Protein AF-A0AAE0B317-F1 (afdb_monomer_lite)

Structure (mmCIF, N/CA/C/O backbone):
data_AF-A0AAE0B317-F1
#
_entry.id   AF-A0AAE0B317-F1
#
loop_
_atom_site.group_PDB
_atom_site.id
_atom_site.type_symbol
_atom_site.label_atom_id
_atom_site.label_alt_id
_atom_site.label_comp_id
_atom_site.label_asym_id
_atom_site.label_entity_id
_atom_site.label_seq_id
_atom_site.pdbx_PDB_ins_code
_atom_site.Cartn_x
_atom_site.Cartn_y
_atom_site.Cartn_z
_atom_site.occupancy
_atom_site.B_iso_or_equiv
_atom_site.auth_seq_id
_atom_site.auth_comp_id
_atom_site.auth_asym_id
_atom_site.auth_atom_id
_atom_site.pdbx_PDB_model_num
ATOM 1 N N . MET A 1 1 ? 8.797 -12.476 32.380 1.00 43.47 1 MET A N 1
ATOM 2 C CA . MET A 1 1 ? 8.068 -12.717 31.115 1.00 43.47 1 MET A CA 1
ATOM 3 C C . MET A 1 1 ? 8.678 -11.796 30.076 1.00 43.47 1 MET A C 1
ATOM 5 O O . MET A 1 1 ? 8.791 -10.610 30.349 1.00 43.47 1 MET A O 1
ATOM 9 N N . MET A 1 2 ? 9.198 -12.345 28.980 1.00 40.31 2 MET A N 1
ATOM 10 C CA . MET A 1 2 ? 9.954 -11.589 27.979 1.00 40.31 2 MET A CA 1
ATOM 11 C C . MET A 1 2 ? 9.023 -10.605 27.261 1.00 40.31 2 MET A C 1
ATOM 13 O O . MET A 1 2 ? 8.096 -11.032 26.577 1.00 40.31 2 MET A O 1
ATOM 17 N N . MET A 1 3 ? 9.267 -9.298 27.403 1.00 43.47 3 MET A N 1
ATOM 18 C CA . MET A 1 3 ? 8.754 -8.316 26.452 1.00 43.47 3 MET A CA 1
ATOM 19 C C . MET A 1 3 ? 9.455 -8.592 25.124 1.00 43.47 3 MET A C 1
ATOM 21 O O . MET A 1 3 ? 10.603 -8.196 24.924 1.00 43.47 3 MET A O 1
ATOM 25 N N . ALA A 1 4 ? 8.794 -9.344 24.245 1.00 44.25 4 ALA A N 1
ATOM 26 C CA . ALA A 1 4 ? 9.234 -9.477 22.871 1.00 44.25 4 ALA A CA 1
ATOM 27 C C . ALA A 1 4 ? 9.327 -8.063 22.298 1.00 44.25 4 ALA A C 1
ATOM 29 O O . ALA A 1 4 ? 8.331 -7.342 22.220 1.00 44.25 4 ALA A O 1
ATOM 30 N N . GLN A 1 5 ? 10.551 -7.657 21.975 1.00 47.19 5 GLN A N 1
ATOM 31 C CA . GLN A 1 5 ? 10.831 -6.435 21.251 1.00 47.19 5 GLN A CA 1
ATOM 32 C C . GLN A 1 5 ? 10.065 -6.514 19.934 1.00 47.19 5 GLN A C 1
ATOM 34 O O . GLN A 1 5 ? 10.486 -7.197 19.001 1.00 47.19 5 GLN A O 1
ATOM 39 N N . ASN A 1 6 ? 8.898 -5.876 19.868 1.00 44.56 6 ASN A N 1
ATOM 40 C CA . ASN A 1 6 ? 8.164 -5.753 18.623 1.00 44.56 6 ASN A CA 1
ATOM 41 C C . ASN A 1 6 ? 8.876 -4.672 17.814 1.00 44.56 6 ASN A C 1
ATOM 43 O O . ASN A 1 6 ? 8.479 -3.510 17.820 1.00 44.56 6 ASN A O 1
ATOM 47 N N . SER A 1 7 ? 9.999 -5.069 17.211 1.00 46.50 7 SER A N 1
ATOM 48 C CA . SER A 1 7 ? 10.659 -4.336 16.142 1.00 46.50 7 SER A CA 1
ATOM 49 C C . SER A 1 7 ? 9.568 -3.825 15.217 1.00 46.50 7 SER A C 1
ATOM 51 O O . SER A 1 7 ? 8.778 -4.622 14.711 1.00 46.50 7 SER A O 1
ATOM 53 N N . GLU A 1 8 ? 9.491 -2.501 15.100 1.00 49.91 8 GLU A N 1
ATOM 54 C CA . GLU A 1 8 ? 8.614 -1.744 14.217 1.00 49.91 8 GLU A CA 1
ATOM 55 C C . GLU A 1 8 ? 8.349 -2.530 12.935 1.00 49.91 8 GLU A C 1
ATOM 57 O O . GLU A 1 8 ? 9.180 -2.611 12.021 1.00 49.91 8 GLU A O 1
ATOM 62 N N . ASN A 1 9 ? 7.203 -3.211 12.943 1.00 48.88 9 ASN A N 1
ATOM 63 C CA . ASN A 1 9 ? 6.886 -4.252 11.992 1.00 48.88 9 ASN A CA 1
ATOM 64 C C . ASN A 1 9 ? 6.818 -3.601 10.608 1.00 48.88 9 ASN A C 1
ATOM 6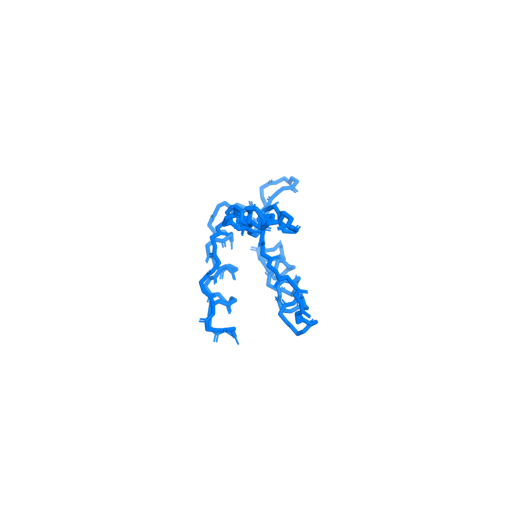6 O O . ASN A 1 9 ? 5.852 -2.931 10.249 1.00 48.88 9 ASN A O 1
ATOM 70 N N . ASN A 1 10 ? 7.886 -3.776 9.829 1.00 55.41 10 ASN A N 1
ATOM 71 C CA . ASN A 1 10 ? 8.018 -3.300 8.452 1.00 55.41 10 ASN A CA 1
ATOM 72 C C . ASN A 1 10 ? 7.043 -4.024 7.495 1.00 55.41 10 ASN A C 1
ATOM 74 O O . ASN A 1 10 ? 7.158 -3.864 6.281 1.00 55.41 10 ASN A O 1
ATOM 78 N N . ARG A 1 11 ? 6.101 -4.825 8.014 1.00 58.47 11 ARG A N 1
ATOM 79 C CA . ARG A 1 11 ? 5.049 -5.512 7.263 1.00 58.47 11 ARG A CA 1
ATOM 80 C C . ARG A 1 11 ? 3.730 -4.775 7.455 1.00 58.47 11 ARG A C 1
ATOM 82 O O . ARG A 1 11 ? 3.394 -4.351 8.562 1.00 58.47 11 ARG A O 1
ATOM 89 N N . ALA A 1 12 ? 2.982 -4.604 6.371 1.00 63.94 12 ALA A N 1
ATOM 90 C CA . ALA A 1 12 ? 1.624 -4.094 6.464 1.00 63.94 12 ALA A CA 1
ATOM 91 C C . ALA A 1 12 ? 0.771 -5.092 7.268 1.00 63.94 12 ALA A C 1
ATOM 93 O O . ALA A 1 12 ? 0.632 -6.251 6.890 1.00 63.94 12 ALA A O 1
ATOM 94 N N . ASN A 1 13 ? 0.208 -4.656 8.397 1.00 64.69 13 ASN A N 1
ATOM 95 C CA . ASN A 1 13 ? -0.762 -5.464 9.132 1.00 64.69 13 ASN A CA 1
ATOM 96 C C . ASN A 1 13 ? -2.101 -5.433 8.382 1.00 64.69 13 ASN A C 1
ATOM 98 O O . ASN A 1 13 ? -2.914 -4.530 8.581 1.00 64.69 13 ASN A O 1
ATOM 102 N N . TRP A 1 14 ? -2.329 -6.432 7.529 1.00 70.56 14 TRP A N 1
ATOM 103 C CA . TRP A 1 14 ? -3.596 -6.677 6.828 1.00 70.56 14 TRP A CA 1
ATOM 104 C C . TRP A 1 14 ? -4.639 -7.342 7.739 1.00 70.56 14 TRP A C 1
ATOM 106 O O . TRP A 1 14 ? -5.247 -8.347 7.376 1.00 70.56 14 TRP A O 1
ATOM 116 N N . THR A 1 15 ? -4.817 -6.829 8.957 1.00 70.12 15 THR A N 1
ATOM 117 C CA . THR A 1 15 ? -5.774 -7.394 9.925 1.00 70.12 15 THR A CA 1
ATOM 118 C C . THR A 1 15 ? -7.222 -7.163 9.514 1.00 70.12 15 THR A C 1
ATOM 120 O O . THR A 1 15 ? -8.106 -7.889 9.952 1.00 70.12 15 THR A O 1
ATOM 123 N N . ASP A 1 16 ? -7.461 -6.156 8.676 1.00 77.12 16 ASP A N 1
ATOM 124 C CA . ASP A 1 16 ? -8.785 -5.824 8.182 1.00 77.12 16 ASP A CA 1
ATOM 125 C C . ASP A 1 16 ? -8.993 -6.386 6.758 1.00 77.12 16 ASP A C 1
ATOM 127 O O . ASP A 1 16 ? -8.215 -6.075 5.842 1.00 77.12 16 ASP A O 1
ATOM 131 N N . PRO A 1 17 ? -10.024 -7.220 6.541 1.00 80.12 17 PRO A N 1
ATOM 132 C CA . PRO A 1 17 ? -10.289 -7.831 5.243 1.00 80.12 17 PRO A CA 1
ATOM 133 C C . PRO A 1 17 ? -10.691 -6.811 4.169 1.00 80.12 17 PRO A C 1
ATOM 135 O O . PRO A 1 17 ? -10.448 -7.061 2.987 1.00 80.12 17 PRO A O 1
ATOM 138 N N . ILE A 1 18 ? -11.246 -5.655 4.548 1.00 80.56 18 ILE A N 1
ATOM 139 C CA . ILE A 1 18 ? -11.584 -4.568 3.623 1.00 80.56 18 ILE A CA 1
ATOM 140 C C . ILE A 1 18 ? -10.292 -3.943 3.102 1.00 80.56 18 ILE A C 1
ATOM 142 O O . ILE A 1 18 ? -10.144 -3.765 1.895 1.00 80.56 18 ILE A O 1
ATOM 146 N N . TYR A 1 19 ? -9.312 -3.691 3.973 1.00 80.81 19 TYR A N 1
ATOM 147 C CA . TYR A 1 19 ? -8.018 -3.133 3.555 1.00 80.81 19 TYR A CA 1
ATOM 148 C C . TYR A 1 19 ? -7.259 -4.089 2.639 1.00 80.81 19 TYR A C 1
ATOM 150 O O . TYR A 1 19 ? -6.690 -3.662 1.635 1.00 80.81 19 TYR A O 1
ATOM 158 N N . ARG A 1 20 ? -7.299 -5.392 2.943 1.00 82.06 20 ARG A N 1
ATOM 159 C CA . ARG A 1 20 ? -6.688 -6.421 2.096 1.00 82.06 20 ARG A CA 1
ATOM 160 C C . ARG A 1 20 ? -7.353 -6.501 0.723 1.00 82.06 20 ARG A C 1
ATOM 162 O O . ARG A 1 20 ? -6.649 -6.580 -0.280 1.00 82.06 20 ARG A O 1
ATOM 169 N N . LYS A 1 21 ? -8.687 -6.474 0.668 1.00 85.56 21 LYS A N 1
ATOM 170 C CA . LYS A 1 21 ? -9.426 -6.499 -0.599 1.00 85.56 21 LYS A CA 1
ATOM 171 C C . LYS A 1 21 ? -9.114 -5.260 -1.436 1.00 85.56 21 LYS A C 1
ATOM 173 O O . LYS A 1 21 ? -8.679 -5.406 -2.570 1.00 85.56 21 LYS A O 1
ATOM 178 N N . SER A 1 22 ? -9.214 -4.070 -0.843 1.00 85.88 22 SER A N 1
ATOM 179 C CA . SER A 1 22 ? -8.889 -2.808 -1.515 1.00 85.88 22 SER A CA 1
ATOM 180 C C . SER A 1 22 ? -7.447 -2.766 -2.021 1.00 85.88 22 SER A C 1
ATOM 182 O O . SER A 1 22 ? -7.201 -2.283 -3.120 1.00 85.88 22 SER A O 1
ATOM 184 N N . PHE A 1 23 ? -6.486 -3.305 -1.264 1.00 84.56 23 PHE A N 1
ATOM 185 C CA . PHE A 1 23 ? -5.103 -3.419 -1.727 1.00 84.56 23 PHE A CA 1
ATOM 186 C C . PHE A 1 23 ? -4.974 -4.295 -2.977 1.00 84.56 23 PHE A C 1
ATOM 188 O O . PHE A 1 23 ? -4.287 -3.909 -3.922 1.00 84.56 23 PHE A O 1
ATOM 195 N N . ILE A 1 24 ? -5.637 -5.455 -2.996 1.00 86.88 24 ILE A N 1
ATOM 196 C CA . ILE A 1 24 ? -5.627 -6.366 -4.147 1.00 86.88 24 ILE A CA 1
ATOM 197 C C . ILE A 1 24 ? -6.307 -5.708 -5.353 1.00 86.88 24 ILE A C 1
ATOM 199 O O . ILE A 1 24 ? -5.741 -5.743 -6.442 1.00 86.88 24 ILE A O 1
ATOM 203 N N . ASP A 1 25 ? -7.462 -5.067 -5.161 1.00 89.25 25 ASP A N 1
ATOM 204 C CA . ASP A 1 25 ? -8.169 -4.315 -6.206 1.00 89.25 25 ASP A CA 1
ATOM 205 C C . ASP A 1 25 ? -7.281 -3.212 -6.807 1.00 89.25 25 ASP A C 1
ATOM 207 O O . ASP A 1 25 ? -7.136 -3.133 -8.026 1.00 89.25 25 ASP A O 1
ATOM 211 N N . LEU A 1 26 ? -6.595 -2.422 -5.971 1.00 87.19 26 LEU A N 1
ATOM 212 C CA . LEU A 1 26 ? -5.655 -1.389 -6.427 1.00 87.19 26 LEU A CA 1
ATOM 213 C C . LEU A 1 26 ? -4.454 -1.989 -7.176 1.00 87.19 26 LEU A C 1
ATOM 215 O O . LEU A 1 26 ? -4.037 -1.455 -8.203 1.00 87.19 26 LEU A O 1
ATOM 219 N N . CYS A 1 27 ? -3.912 -3.119 -6.709 1.00 85.50 27 CYS A N 1
ATOM 220 C CA . CYS A 1 27 ? -2.849 -3.830 -7.422 1.00 85.50 27 CYS A CA 1
ATOM 221 C C . CYS A 1 27 ? -3.320 -4.310 -8.801 1.00 85.50 27 CYS A C 1
ATOM 223 O O . CYS A 1 27 ? -2.604 -4.142 -9.787 1.00 85.50 27 CYS A O 1
ATOM 225 N N . LEU A 1 28 ? -4.518 -4.893 -8.881 1.00 86.38 28 LEU A N 1
ATOM 226 C CA . LEU A 1 28 ? -5.112 -5.365 -10.131 1.00 86.38 28 LEU A CA 1
ATOM 227 C C . LEU A 1 28 ? -5.399 -4.209 -11.089 1.00 86.38 28 LEU A C 1
ATOM 229 O O . LEU A 1 28 ? -5.124 -4.333 -12.281 1.00 86.38 28 LEU A O 1
ATOM 233 N N . GLN A 1 29 ? -5.886 -3.079 -10.579 1.00 87.31 29 GLN A N 1
ATOM 234 C CA . GLN A 1 29 ? -6.132 -1.878 -11.370 1.00 87.31 29 GLN A CA 1
ATOM 235 C C . GLN A 1 29 ? -4.839 -1.336 -11.988 1.00 87.31 29 GLN A C 1
ATOM 237 O O . GLN A 1 29 ? -4.809 -1.050 -13.183 1.00 87.31 29 GLN A O 1
ATOM 242 N N . GLU A 1 30 ? -3.752 -1.248 -11.219 1.00 84.75 30 GLU A N 1
ATOM 243 C CA . GLU A 1 30 ? -2.460 -0.791 -11.743 1.00 84.75 30 GLU A CA 1
ATOM 244 C C . GLU A 1 30 ? -1.843 -1.792 -12.734 1.00 84.75 30 GLU A C 1
ATOM 246 O O . GLU A 1 30 ? -1.243 -1.382 -13.731 1.00 84.75 30 GLU A O 1
ATOM 251 N N . VAL A 1 31 ? -2.034 -3.102 -12.517 1.00 83.19 31 VAL A N 1
ATOM 252 C CA . VAL A 1 31 ? -1.664 -4.138 -13.497 1.00 83.19 31 VAL A CA 1
ATOM 253 C C . VAL A 1 31 ? -2.450 -3.964 -14.798 1.00 83.19 31 VAL A C 1
ATOM 255 O O . VAL A 1 31 ? -1.853 -4.005 -15.873 1.00 83.19 31 VAL A O 1
ATOM 258 N N . ASN A 1 32 ? -3.765 -3.756 -14.709 1.00 82.06 32 ASN A N 1
ATOM 259 C CA . ASN A 1 32 ? -4.645 -3.610 -15.867 1.00 82.06 32 ASN A CA 1
ATOM 260 C C . ASN A 1 32 ? -4.389 -2.302 -16.634 1.00 82.06 32 ASN A C 1
ATOM 262 O O . ASN A 1 32 ? -4.454 -2.277 -17.857 1.00 82.06 32 ASN A O 1
ATOM 266 N N . ASN A 1 33 ? -4.004 -1.235 -15.930 1.00 80.69 33 ASN A N 1
ATOM 267 C CA . ASN A 1 33 ? -3.583 0.035 -16.526 1.00 80.69 33 ASN A CA 1
ATOM 268 C C . ASN A 1 33 ? -2.234 -0.041 -17.268 1.00 80.69 33 ASN A C 1
ATOM 270 O O . ASN A 1 33 ? -1.777 0.963 -17.812 1.00 80.69 33 ASN A O 1
ATOM 274 N N . GLY A 1 34 ? -1.567 -1.198 -17.285 1.00 73.88 34 GLY A N 1
ATOM 275 C CA . GLY A 1 34 ? -0.299 -1.372 -17.988 1.00 73.88 34 GLY A CA 1
ATOM 276 C C . GLY A 1 34 ? 0.923 -0.873 -17.213 1.00 73.88 34 GLY A C 1
ATOM 277 O O . GLY A 1 34 ? 2.023 -0.882 -17.758 1.00 73.88 34 GLY A O 1
ATOM 278 N N . TYR A 1 35 ? 0.794 -0.531 -15.922 1.00 72.00 35 TYR A N 1
ATOM 279 C CA . TYR A 1 35 ? 1.935 -0.181 -15.053 1.00 72.00 35 TYR A CA 1
ATOM 280 C C . TYR A 1 35 ? 2.715 -1.407 -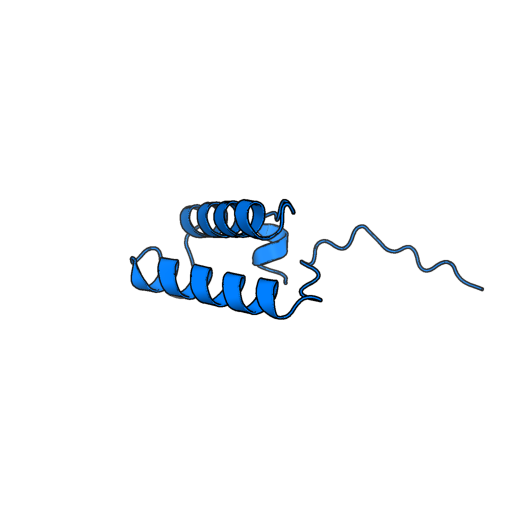14.551 1.00 72.00 35 TYR A C 1
ATOM 282 O O . TYR A 1 35 ? 3.416 -1.380 -13.531 1.00 72.00 35 TYR A O 1
ATOM 290 N N . ARG A 1 36 ? 2.603 -2.510 -15.289 1.00 69.19 36 ARG A N 1
ATOM 291 C CA . ARG A 1 36 ? 3.327 -3.746 -15.058 1.00 69.19 36 ARG A CA 1
ATOM 292 C C . ARG A 1 36 ? 4.610 -3.721 -15.885 1.00 69.19 36 ARG A C 1
ATOM 294 O O . ARG A 1 36 ? 4.572 -3.754 -17.109 1.00 69.19 36 ARG A O 1
ATOM 301 N N . SER A 1 37 ? 5.763 -3.712 -15.222 1.00 62.50 37 SER A N 1
ATOM 302 C CA . SER A 1 37 ? 7.045 -3.998 -15.871 1.00 62.50 37 SER A CA 1
ATOM 303 C C . SER A 1 37 ? 7.371 -5.476 -15.669 1.00 62.50 37 SER A C 1
ATOM 305 O O . SER A 1 37 ? 7.884 -5.890 -14.626 1.00 62.50 37 SER A O 1
ATOM 307 N N . GLY A 1 38 ? 7.008 -6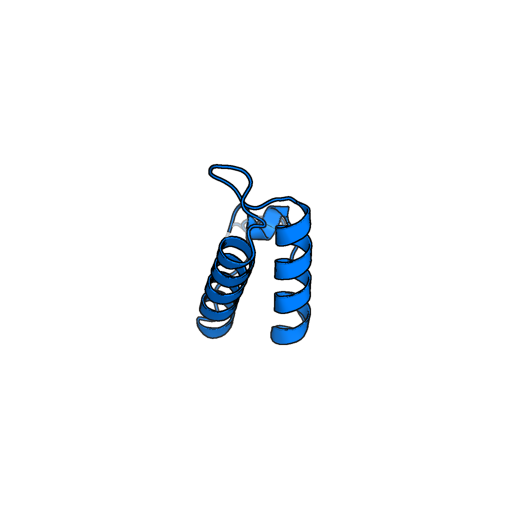.288 -16.664 1.00 68.75 38 GLY A N 1
ATOM 308 C CA . GLY A 1 38 ? 7.230 -7.735 -16.660 1.00 68.75 38 GLY A CA 1
ATOM 309 C C . GLY A 1 38 ? 6.485 -8.447 -15.525 1.00 68.75 38 GLY A C 1
ATOM 310 O O . GLY A 1 38 ? 5.259 -8.451 -15.474 1.00 68.75 38 GLY A O 1
ATOM 311 N N . GLY A 1 39 ? 7.218 -9.067 -14.599 1.00 67.75 39 GLY A N 1
ATOM 312 C CA . GLY A 1 39 ? 6.643 -9.788 -13.456 1.00 67.75 39 GLY A CA 1
ATOM 313 C C . GLY A 1 39 ? 6.183 -8.900 -12.294 1.00 67.75 39 GLY A C 1
ATOM 314 O O . GLY A 1 39 ? 5.531 -9.403 -11.384 1.00 67.75 39 GLY A O 1
ATOM 315 N N . THR A 1 40 ? 6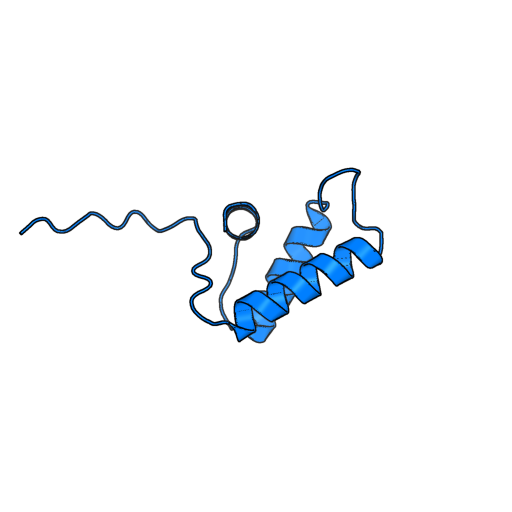.500 -7.601 -12.308 1.00 72.00 40 THR A N 1
ATOM 316 C CA . THR A 1 40 ? 6.342 -6.721 -11.138 1.00 72.00 40 THR A CA 1
ATOM 317 C C . THR A 1 40 ? 5.669 -5.393 -11.475 1.00 72.00 40 THR A C 1
ATOM 319 O O . THR A 1 40 ? 5.758 -4.897 -12.598 1.00 72.00 40 THR A O 1
ATOM 322 N N . LEU A 1 41 ? 4.999 -4.804 -10.485 1.00 78.25 41 LEU A N 1
ATOM 323 C CA . LEU A 1 41 ? 4.477 -3.440 -10.560 1.00 78.25 41 LEU A CA 1
ATOM 324 C C . LEU A 1 41 ? 5.623 -2.424 -10.508 1.00 78.25 41 LEU A C 1
ATOM 326 O O . LEU A 1 41 ? 6.558 -2.577 -9.712 1.00 78.25 41 LEU A O 1
ATOM 330 N N . GLN A 1 42 ? 5.534 -1.380 -11.333 1.00 80.75 42 GLN A N 1
ATOM 331 C CA . GLN A 1 42 ? 6.498 -0.282 -11.317 1.00 80.75 42 GLN A CA 1
ATOM 332 C C . GLN A 1 42 ? 6.496 0.459 -9.969 1.00 80.75 42 GLN A C 1
ATOM 334 O O . GLN A 1 42 ? 5.461 0.529 -9.304 1.00 80.75 42 GLN A O 1
ATOM 339 N N . PRO A 1 43 ? 7.615 1.093 -9.567 1.00 78.94 43 PRO A N 1
ATOM 340 C CA . PRO A 1 43 ? 7.657 1.951 -8.378 1.00 78.94 43 PRO A CA 1
ATOM 341 C C . PRO A 1 43 ? 6.558 3.025 -8.387 1.00 78.94 43 PRO A C 1
ATOM 343 O O . PRO A 1 43 ? 5.977 3.338 -7.353 1.00 78.94 43 PRO A O 1
ATOM 346 N N . CYS A 1 44 ? 6.220 3.548 -9.566 1.00 82.19 44 CYS A N 1
ATOM 347 C CA . CYS A 1 44 ? 5.146 4.520 -9.758 1.00 82.19 44 CYS A CA 1
ATOM 348 C C . CYS A 1 44 ? 3.779 3.962 -9.323 1.00 82.19 44 CYS A C 1
ATOM 350 O O . CYS A 1 44 ? 3.022 4.653 -8.645 1.00 82.19 44 CYS A O 1
ATOM 352 N N . ALA A 1 45 ? 3.498 2.699 -9.659 1.00 84.12 45 ALA A N 1
ATOM 353 C CA . ALA A 1 45 ? 2.263 2.018 -9.282 1.00 84.12 45 ALA A CA 1
ATOM 354 C C . ALA A 1 45 ? 2.189 1.777 -7.772 1.00 84.12 45 ALA A C 1
ATOM 356 O O . ALA A 1 45 ? 1.162 2.034 -7.154 1.00 84.1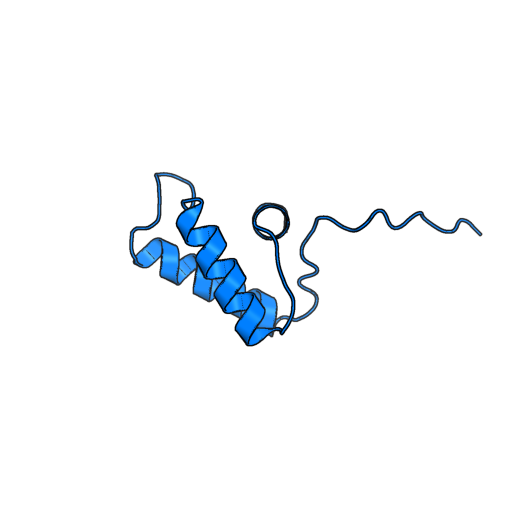2 45 ALA A O 1
ATOM 357 N N . TRP A 1 46 ? 3.297 1.377 -7.139 1.00 83.00 46 TRP A N 1
ATOM 358 C CA . TRP A 1 46 ? 3.337 1.207 -5.683 1.00 83.00 46 TRP A CA 1
ATOM 359 C C . TRP A 1 46 ? 3.044 2.505 -4.923 1.00 83.00 46 TRP A C 1
ATOM 361 O O . TRP A 1 46 ? 2.378 2.459 -3.892 1.00 83.00 46 TRP A O 1
ATOM 371 N N . ASN A 1 47 ? 3.493 3.659 -5.433 1.00 84.19 47 ASN A N 1
ATOM 372 C CA . ASN A 1 47 ? 3.139 4.961 -4.855 1.00 84.19 47 ASN A CA 1
ATOM 373 C C . ASN A 1 47 ? 1.641 5.262 -4.979 1.00 84.19 47 ASN A C 1
ATOM 375 O O . ASN A 1 47 ? 1.037 5.732 -4.020 1.00 84.19 47 ASN A O 1
ATOM 379 N N . ARG A 1 48 ? 1.027 4.948 -6.124 1.00 85.44 48 ARG A N 1
ATOM 380 C CA . ARG A 1 48 ? -0.418 5.134 -6.331 1.00 85.44 48 ARG A CA 1
ATOM 381 C C . ARG A 1 48 ? -1.254 4.216 -5.445 1.00 85.44 48 ARG A C 1
ATOM 383 O O . ARG A 1 48 ? -2.227 4.667 -4.849 1.00 85.44 48 ARG A O 1
ATOM 390 N N . ILE A 1 49 ? -0.842 2.957 -5.302 1.00 86.38 49 ILE A N 1
ATOM 391 C CA . ILE A 1 49 ? -1.493 1.986 -4.411 1.00 86.38 49 ILE A CA 1
ATOM 392 C C . ILE A 1 49 ? -1.391 2.451 -2.955 1.00 86.38 49 ILE A C 1
ATOM 394 O O . ILE A 1 49 ? -2.382 2.393 -2.228 1.00 86.38 49 ILE A O 1
ATOM 398 N N . ALA A 1 50 ? -0.225 2.955 -2.535 1.00 85.12 50 ALA A N 1
ATOM 399 C CA . ALA A 1 50 ? -0.036 3.524 -1.203 1.00 85.12 50 ALA A CA 1
ATOM 400 C C . ALA A 1 50 ? -0.952 4.731 -0.955 1.00 85.12 50 ALA A C 1
ATOM 402 O O . ALA A 1 50 ? -1.579 4.800 0.096 1.00 85.12 50 ALA A O 1
ATOM 403 N N . GLU A 1 51 ? -1.075 5.642 -1.923 1.00 86.94 51 GLU A N 1
ATOM 404 C CA . GLU A 1 51 ? -1.961 6.805 -1.818 1.00 86.94 51 GLU A CA 1
ATOM 405 C C . GLU A 1 51 ? -3.444 6.397 -1.751 1.00 86.94 51 GLU A C 1
ATOM 407 O O . GLU A 1 51 ? -4.198 6.914 -0.926 1.00 86.94 51 GLU A O 1
ATOM 412 N N . GLY A 1 52 ? -3.870 5.438 -2.581 1.00 85.50 52 GLY A N 1
ATOM 413 C CA . GLY A 1 52 ? -5.235 4.909 -2.558 1.00 85.50 52 GLY A CA 1
ATOM 414 C C . GLY A 1 52 ? -5.576 4.241 -1.224 1.00 85.50 52 GLY A C 1
ATOM 415 O O . GLY A 1 52 ? -6.635 4.492 -0.648 1.00 85.50 52 GLY A O 1
ATOM 416 N N . LEU A 1 53 ? -4.648 3.446 -0.687 1.00 84.12 53 LEU A N 1
ATOM 417 C CA . LEU A 1 53 ? -4.784 2.846 0.639 1.00 84.12 53 LEU A CA 1
ATOM 418 C C . LEU A 1 53 ? -4.776 3.887 1.757 1.00 84.12 53 LEU A C 1
ATOM 420 O O . LEU A 1 53 ? -5.563 3.758 2.691 1.00 84.12 53 LEU A O 1
ATOM 424 N N . GLU A 1 54 ? -3.933 4.917 1.685 1.00 86.25 54 GLU A N 1
ATOM 425 C CA . GLU A 1 54 ? -3.902 5.989 2.685 1.00 86.25 54 GLU A CA 1
ATOM 426 C C . GLU A 1 54 ? -5.246 6.719 2.736 1.00 86.25 54 GLU A C 1
ATOM 428 O O . GLU A 1 54 ? -5.795 6.901 3.819 1.00 86.25 54 GLU A O 1
ATOM 433 N N . LYS A 1 55 ? -5.853 7.019 1.582 1.00 85.50 55 LYS A N 1
ATOM 434 C CA . LYS A 1 55 ? -7.195 7.624 1.522 1.00 85.50 55 LYS A CA 1
ATOM 435 C C . LYS A 1 55 ? -8.283 6.727 2.118 1.00 85.50 55 LYS A C 1
ATOM 437 O O . LYS A 1 55 ? -9.182 7.228 2.783 1.00 85.50 55 LYS A O 1
ATOM 442 N N . LEU A 1 56 ? -8.208 5.414 1.894 1.00 82.31 56 LEU A N 1
ATOM 443 C CA . LEU A 1 56 ? -9.221 4.462 2.368 1.00 82.31 56 LEU A CA 1
ATOM 444 C C . LEU A 1 56 ? -9.078 4.106 3.849 1.00 82.31 56 LEU A C 1
ATOM 446 O O . LEU A 1 56 ? -10.070 3.874 4.532 1.00 82.31 56 LEU A O 1
ATOM 450 N N . THR A 1 57 ? -7.845 4.019 4.336 1.00 76.25 57 THR A N 1
ATOM 451 C CA . THR A 1 57 ? -7.538 3.490 5.673 1.00 76.25 57 THR A CA 1
ATOM 452 C C . THR A 1 57 ? -7.101 4.571 6.657 1.00 76.25 57 THR A C 1
ATOM 454 O O . THR A 1 57 ? -6.933 4.282 7.841 1.00 76.25 57 THR A O 1
ATOM 457 N N . SER A 1 58 ? -6.850 5.795 6.171 1.00 78.94 58 SER A N 1
ATOM 458 C CA . SER A 1 58 ? -6.137 6.862 6.891 1.00 78.94 58 SER A CA 1
ATOM 459 C C . SER A 1 58 ? -4.778 6.422 7.460 1.00 78.94 58 SER A C 1
ATOM 461 O O . SER A 1 58 ? -4.220 7.080 8.337 1.00 78.94 58 SER A O 1
ATOM 463 N N . LYS A 1 59 ? -4.223 5.305 6.967 1.00 76.75 59 LYS A N 1
ATOM 464 C CA . LYS A 1 59 ? -2.906 4.788 7.336 1.00 76.75 59 LYS A CA 1
ATOM 465 C C . LYS A 1 59 ? -1.950 4.956 6.176 1.00 76.75 59 LYS A C 1
ATOM 467 O O . LYS A 1 59 ? -2.201 4.509 5.060 1.00 76.75 59 LYS A O 1
ATOM 472 N N . ARG A 1 60 ? -0.800 5.541 6.476 1.00 77.75 60 ARG A N 1
ATOM 473 C CA . ARG A 1 60 ? 0.287 5.670 5.520 1.00 77.75 60 ARG A CA 1
ATOM 474 C C . ARG A 1 60 ? 1.026 4.343 5.394 1.00 77.75 60 ARG A C 1
ATOM 476 O O . ARG A 1 60 ? 1.593 3.853 6.369 1.00 77.75 60 ARG A O 1
ATOM 483 N N . PHE A 1 61 ? 1.047 3.786 4.187 1.00 78.00 61 PHE A N 1
ATOM 484 C CA . PHE A 1 61 ? 1.833 2.596 3.864 1.00 78.00 61 PHE A CA 1
ATOM 485 C C . PHE A 1 61 ? 3.038 2.975 3.015 1.00 78.00 61 PHE A C 1
ATOM 487 O O . PHE A 1 61 ? 2.939 3.743 2.062 1.00 78.00 61 PHE A O 1
ATOM 494 N N . THR A 1 62 ? 4.194 2.408 3.339 1.00 79.81 62 THR A N 1
ATOM 495 C CA . THR A 1 62 ? 5.390 2.551 2.504 1.00 79.81 62 THR A CA 1
ATOM 496 C C . THR A 1 62 ? 5.427 1.471 1.427 1.00 79.81 62 THR A C 1
ATOM 498 O O . THR A 1 62 ? 4.943 0.358 1.635 1.00 79.81 62 THR A O 1
ATOM 501 N N . GLN A 1 63 ? 6.090 1.736 0.296 1.00 75.44 63 GLN A N 1
ATOM 502 C CA . GLN A 1 63 ? 6.297 0.712 -0.740 1.00 75.44 63 GLN A CA 1
ATOM 503 C C . GLN A 1 63 ? 6.923 -0.570 -0.178 1.00 75.44 63 GLN A C 1
ATOM 505 O O . GLN A 1 63 ? 6.583 -1.671 -0.596 1.00 75.44 63 GLN A O 1
ATOM 510 N N . LYS A 1 64 ? 7.832 -0.438 0.794 1.00 75.56 64 LYS A N 1
ATOM 511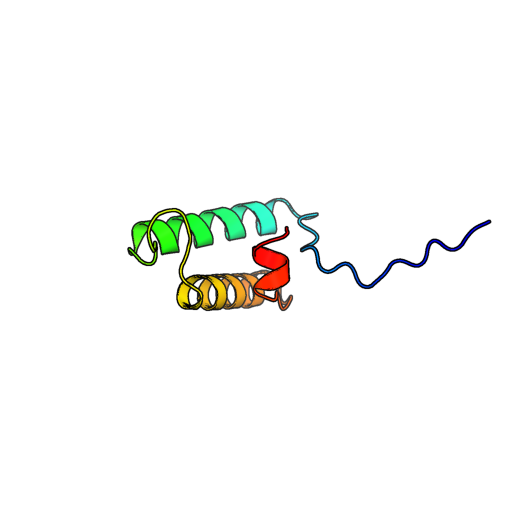 C CA . LYS A 1 64 ? 8.479 -1.575 1.450 1.00 75.56 64 LYS A CA 1
ATOM 512 C C . LYS A 1 64 ? 7.470 -2.433 2.221 1.00 75.56 64 LYS A C 1
ATOM 514 O O . LYS A 1 64 ? 7.585 -3.651 2.175 1.00 75.56 64 LYS A O 1
ATOM 519 N N . GLN A 1 65 ? 6.480 -1.824 2.871 1.00 76.19 65 GLN A N 1
ATOM 520 C CA . GLN A 1 65 ? 5.402 -2.547 3.552 1.00 76.19 65 GLN A CA 1
ATOM 521 C C . GLN A 1 65 ? 4.444 -3.221 2.572 1.00 76.19 65 GLN A C 1
ATOM 523 O O . GLN A 1 65 ? 4.014 -4.336 2.833 1.00 76.19 65 GLN A O 1
ATOM 528 N N . LEU A 1 66 ? 4.145 -2.574 1.442 1.00 77.81 66 LEU A N 1
ATOM 529 C CA . LEU A 1 66 ? 3.280 -3.146 0.406 1.00 77.81 66 LEU A CA 1
ATOM 530 C C . LEU A 1 66 ? 3.950 -4.313 -0.333 1.00 77.81 66 LEU A C 1
ATOM 532 O O . LEU A 1 66 ? 3.287 -5.283 -0.681 1.00 77.81 66 LEU A O 1
ATOM 536 N N . LYS A 1 67 ? 5.270 -4.242 -0.546 1.00 71.38 67 LYS A N 1
ATOM 537 C CA . LYS A 1 67 ? 6.053 -5.294 -1.215 1.00 71.38 67 LYS A CA 1
ATOM 538 C C . LYS A 1 67 ? 6.384 -6.490 -0.316 1.00 71.38 67 LYS A C 1
ATOM 540 O O . LYS A 1 67 ? 6.636 -7.563 -0.847 1.00 71.38 67 LYS A O 1
ATOM 545 N N . ASN A 1 68 ? 6.432 -6.302 1.007 1.00 67.75 68 ASN A N 1
ATOM 546 C CA . ASN A 1 68 ? 6.786 -7.342 1.990 1.00 67.75 68 ASN A CA 1
ATOM 547 C C . ASN A 1 68 ? 5.607 -7.743 2.903 1.00 67.75 68 ASN A C 1
ATOM 549 O O . ASN A 1 68 ? 5.839 -8.308 3.977 1.00 67.75 68 ASN A O 1
ATOM 553 N N . GLY A 1 69 ? 4.384 -7.352 2.535 1.00 55.72 69 GLY A N 1
ATOM 554 C CA . GLY A 1 69 ? 3.155 -7.610 3.289 1.00 55.72 69 GLY A CA 1
ATOM 555 C C . GLY A 1 69 ? 2.564 -8.990 3.054 1.00 55.72 69 GLY A C 1
ATOM 556 O O . GLY A 1 69 ? 2.946 -9.651 2.065 1.00 55.72 69 GLY A O 1
#

InterPro domains:
  IPR024752 Myb/SANT-like domain [PF12776] (14-68)
  IPR045026 L10-interacting MYB domain-containing protein [PTHR47584] (2-68)

Sequence (69 aa):
MMMAQNSENNRANWTDPIYRKSFIDLCLQEVNNGYRSGGTLQPCAWNRIAEGLEKLTSKRFTQKQLKNG

Foldseek 3Di:
DDPPPPDPPLAPPPVDVVLVVLLVVLVVVQVVVVCDDDPDGDPVSLVVSQVSSCVVPVDGHDSSNSVRD

Organism: NCBI:txid43782

Radius of gyration: 13.68 Å; chains: 1; bounding box: 22×20×49 Å

pLDDT: mean 73.83, std 13.46, range [40.31, 89.25]

Secondary structure (DSSP, 8-state):
----------S----SHHHHHHHHHHHHHHHHTT-EETTEE-HHHHHHHHHHHHHHHS----HHHHH--